Protein AF-A0A0C9XE54-F1 (afdb_monomer_lite)

Organism: NCBI:txid765257

Sequence (86 aa):
MVSILKITAIECHADQHKDIVCAVNLQHNCMDSKCIMLTPRATLQERVLTTRTKPVVHHEETPNYILNTFSIHNYAFIRAALPASL

Structure (mmCIF, N/CA/C/O backbone):
data_AF-A0A0C9XE54-F1
#
_entry.id   AF-A0A0C9XE54-F1
#
loop_
_atom_site.group_PDB
_atom_site.id
_atom_site.type_symbol
_atom_site.label_atom_id
_atom_site.label_alt_id
_atom_site.label_comp_id
_atom_site.label_asym_id
_atom_site.label_entity_id
_atom_site.label_seq_id
_atom_site.pdbx_PDB_ins_code
_atom_site.Cartn_x
_atom_site.Cartn_y
_atom_site.Cartn_z
_atom_site.occupancy
_atom_site.B_iso_or_equiv
_atom_site.auth_seq_id
_atom_site.auth_comp_id
_atom_site.auth_asym_id
_atom_site.auth_atom_id
_atom_site.pdbx_PDB_model_num
ATOM 1 N N . MET A 1 1 ? 10.620 14.104 -7.382 1.00 29.80 1 MET A N 1
ATOM 2 C CA . MET A 1 1 ? 9.961 13.488 -8.550 1.00 29.80 1 MET A CA 1
ATOM 3 C C . MET A 1 1 ? 9.516 12.103 -8.101 1.00 29.80 1 MET A C 1
ATOM 5 O O . MET A 1 1 ? 10.359 11.232 -7.954 1.00 29.80 1 MET A O 1
ATOM 9 N N . VAL A 1 2 ? 8.257 11.955 -7.677 1.00 28.66 2 VAL A N 1
ATOM 10 C CA . VAL A 1 2 ? 7.724 10.679 -7.167 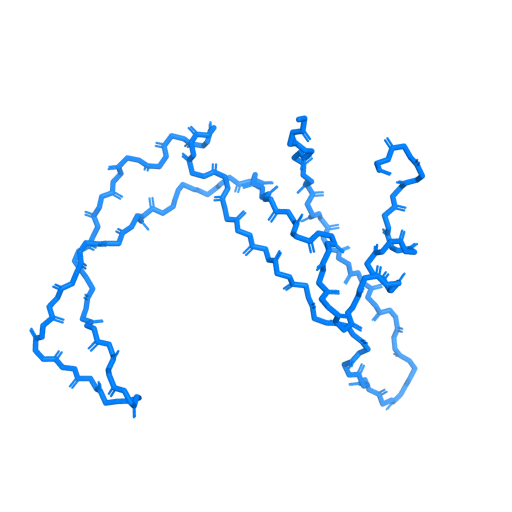1.00 28.66 2 VAL A CA 1
ATOM 11 C C . VAL A 1 2 ? 7.073 9.977 -8.348 1.00 28.66 2 VAL A C 1
ATOM 13 O O . VAL A 1 2 ? 6.076 10.458 -8.877 1.00 28.66 2 VAL A O 1
ATOM 16 N N . SER A 1 3 ? 7.683 8.891 -8.808 1.00 30.48 3 SER A N 1
ATOM 17 C CA . SER A 1 3 ? 7.158 8.105 -9.918 1.00 30.48 3 SER A CA 1
ATOM 18 C C . SER A 1 3 ? 5.997 7.239 -9.429 1.00 30.48 3 SER A C 1
ATOM 20 O O . SER A 1 3 ? 6.176 6.372 -8.575 1.00 30.48 3 SER A O 1
ATOM 22 N N . ILE A 1 4 ? 4.799 7.491 -9.956 1.00 34.84 4 ILE A N 1
ATOM 23 C CA . ILE A 1 4 ? 3.602 6.680 -9.709 1.00 34.84 4 ILE A CA 1
ATOM 24 C C . ILE A 1 4 ? 3.699 5.445 -10.604 1.00 34.84 4 ILE A C 1
ATOM 26 O O . ILE A 1 4 ? 3.727 5.564 -11.829 1.00 34.84 4 ILE A O 1
ATOM 30 N N . LEU A 1 5 ? 3.763 4.262 -9.998 1.00 37.00 5 LEU A N 1
ATOM 31 C CA . LEU A 1 5 ? 3.866 2.995 -10.715 1.00 37.00 5 LEU A CA 1
ATOM 32 C C . LEU A 1 5 ? 2.513 2.284 -10.647 1.00 37.00 5 LEU A C 1
ATOM 34 O O . LEU A 1 5 ? 2.102 1.790 -9.598 1.00 37.00 5 LEU A O 1
ATOM 38 N N . LYS A 1 6 ? 1.809 2.236 -11.784 1.00 31.83 6 LYS A N 1
ATOM 39 C CA . LYS A 1 6 ? 0.664 1.339 -11.978 1.00 31.83 6 LYS A CA 1
ATOM 40 C C . LYS A 1 6 ? 1.194 -0.089 -12.034 1.00 31.83 6 LYS A C 1
ATOM 42 O O . LYS A 1 6 ? 1.679 -0.533 -13.069 1.00 31.83 6 LYS A O 1
ATOM 47 N N . ILE A 1 7 ? 1.120 -0.803 -10.918 1.00 41.16 7 ILE A N 1
ATOM 48 C CA . ILE A 1 7 ? 1.503 -2.213 -10.867 1.00 41.16 7 ILE A CA 1
ATOM 49 C C . ILE A 1 7 ? 0.293 -3.028 -11.284 1.00 41.16 7 ILE A C 1
ATOM 51 O O . ILE A 1 7 ? -0.588 -3.338 -10.490 1.00 41.16 7 ILE A O 1
ATOM 55 N N . THR A 1 8 ? 0.252 -3.350 -12.568 1.00 33.91 8 THR A N 1
ATOM 56 C CA . THR A 1 8 ? -0.555 -4.460 -13.067 1.00 33.91 8 THR A CA 1
ATOM 57 C C . THR A 1 8 ? 0.382 -5.659 -13.083 1.00 33.91 8 THR A C 1
ATOM 59 O O . THR A 1 8 ? 1.192 -5.777 -13.985 1.00 33.91 8 THR A O 1
ATOM 62 N N . ALA A 1 9 ? 0.338 -6.443 -11.999 1.00 36.00 9 ALA A N 1
ATOM 63 C CA . ALA A 1 9 ? 0.985 -7.746 -11.804 1.00 36.00 9 ALA A CA 1
ATOM 64 C C . ALA A 1 9 ? 2.481 -7.871 -12.190 1.00 36.00 9 ALA A C 1
ATOM 66 O O . ALA A 1 9 ? 2.847 -7.955 -13.356 1.00 36.00 9 ALA A O 1
ATOM 67 N N . ILE A 1 10 ? 3.361 -8.017 -11.189 1.00 44.00 10 ILE A N 1
ATOM 68 C CA . ILE A 1 10 ? 4.671 -8.650 -11.413 1.00 44.00 10 ILE A CA 1
ATOM 69 C C . ILE A 1 10 ? 4.429 -10.163 -11.396 1.00 44.00 10 ILE A C 1
ATOM 71 O O . ILE A 1 10 ? 4.367 -10.779 -10.332 1.00 44.00 10 ILE A O 1
ATOM 75 N N . GLU A 1 11 ? 4.238 -10.762 -12.569 1.00 40.19 11 GLU A N 1
ATOM 76 C CA . GLU A 1 11 ? 4.230 -12.218 -12.713 1.00 40.19 11 GLU A CA 1
ATOM 77 C C . GLU A 1 11 ? 5.675 -12.729 -12.699 1.00 40.19 11 GLU A C 1
ATOM 79 O O . GLU A 1 11 ? 6.356 -12.802 -13.720 1.00 40.19 11 GLU A O 1
ATOM 84 N N . CYS A 1 12 ? 6.173 -13.085 -11.512 1.00 41.16 12 CYS A N 1
ATOM 85 C CA . CYS A 1 12 ? 7.373 -13.910 -11.412 1.00 41.16 12 CYS A CA 1
ATOM 86 C C . CYS A 1 12 ? 7.021 -15.333 -11.873 1.00 41.16 12 CYS A C 1
ATOM 88 O O . CYS A 1 12 ? 6.415 -16.114 -11.132 1.00 41.16 12 CYS A O 1
ATOM 90 N N . HIS A 1 13 ? 7.382 -15.659 -13.115 1.00 40.81 13 HIS A N 1
ATOM 91 C CA . HIS A 1 13 ? 7.366 -17.029 -13.615 1.00 40.81 13 HIS A CA 1
ATOM 92 C C . HIS A 1 13 ? 8.267 -17.904 -12.740 1.00 40.81 13 HIS A C 1
ATOM 94 O O . HIS A 1 13 ? 9.433 -17.586 -12.516 1.00 40.81 13 HIS A O 1
ATOM 100 N N . ALA A 1 14 ? 7.707 -19.002 -12.244 1.00 45.34 14 ALA A N 1
ATOM 101 C CA . ALA A 1 14 ? 8.405 -19.959 -11.409 1.00 45.34 14 ALA A CA 1
ATOM 102 C C . ALA A 1 14 ? 8.167 -21.362 -11.960 1.00 45.34 14 ALA A C 1
ATOM 104 O O . ALA A 1 14 ? 7.018 -21.793 -12.104 1.00 45.34 14 ALA A O 1
ATOM 105 N N . ASP A 1 15 ? 9.273 -22.022 -12.277 1.00 49.62 15 ASP A N 1
ATOM 106 C CA . ASP A 1 15 ? 9.348 -23.427 -12.642 1.00 49.62 15 ASP A CA 1
ATOM 107 C C . ASP A 1 15 ? 9.300 -24.270 -11.355 1.00 49.62 15 ASP A C 1
ATOM 109 O O . ASP A 1 15 ? 9.960 -23.920 -10.384 1.00 49.62 15 ASP A O 1
ATOM 113 N N . GLN A 1 16 ? 8.438 -25.291 -11.349 1.00 50.00 16 GLN A N 1
ATOM 114 C CA . GLN A 1 16 ? 8.049 -26.323 -10.354 1.00 50.00 16 GLN A CA 1
ATOM 115 C C . GLN A 1 16 ? 8.299 -26.233 -8.817 1.00 50.00 16 GLN A C 1
ATOM 117 O O . GLN A 1 16 ? 7.704 -27.026 -8.092 1.00 50.00 16 GLN A O 1
ATOM 122 N N . HIS A 1 17 ? 9.018 -25.254 -8.270 1.00 55.28 17 HIS A N 1
ATOM 123 C CA . HIS A 1 17 ? 9.047 -24.853 -6.858 1.00 55.28 17 HIS A CA 1
ATOM 124 C C . HIS A 1 17 ? 9.075 -23.316 -6.803 1.00 55.28 17 HIS A C 1
ATOM 126 O O . HIS A 1 17 ? 10.050 -22.687 -7.204 1.00 55.28 17 HIS A O 1
ATOM 132 N N . LY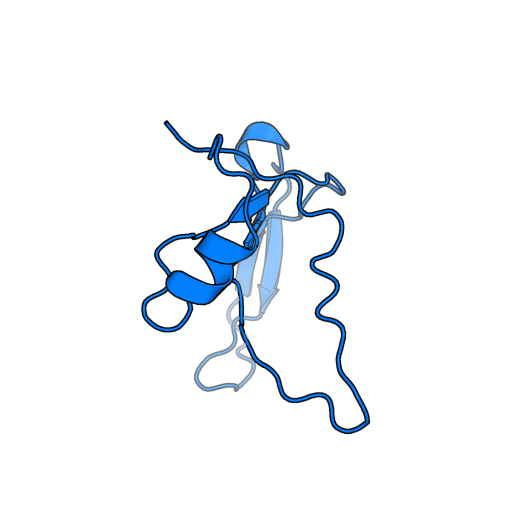S A 1 18 ? 7.982 -22.675 -6.363 1.00 61.56 18 LYS A N 1
ATOM 133 C CA . LYS A 1 18 ? 7.891 -21.204 -6.353 1.00 61.56 18 LYS A CA 1
ATOM 134 C C . LYS A 1 18 ? 8.577 -20.619 -5.118 1.00 61.56 18 LYS A C 1
ATOM 136 O O . LYS A 1 18 ? 7.912 -20.327 -4.126 1.00 61.56 18 LYS A O 1
ATOM 141 N N . ASP A 1 19 ? 9.888 -20.432 -5.191 1.00 79.38 19 ASP A N 1
ATOM 142 C CA . ASP A 1 19 ? 10.608 -19.625 -4.206 1.00 79.38 19 ASP A CA 1
ATOM 143 C C . ASP A 1 19 ? 10.198 -18.146 -4.318 1.00 79.38 19 ASP A C 1
ATOM 145 O O . ASP A 1 19 ? 9.995 -17.608 -5.411 1.00 79.38 19 ASP A O 1
ATOM 149 N N . ILE A 1 20 ? 10.065 -17.463 -3.176 1.00 79.00 20 ILE A N 1
ATOM 150 C CA . ILE A 1 20 ? 9.823 -16.015 -3.149 1.00 79.00 20 ILE A CA 1
ATOM 151 C C . ILE A 1 20 ? 11.155 -15.315 -3.424 1.00 79.00 20 ILE A C 1
ATOM 153 O O . ILE A 1 20 ? 11.985 -15.167 -2.531 1.00 79.00 20 ILE A O 1
ATOM 157 N N . VAL A 1 21 ? 11.343 -14.868 -4.665 1.00 83.62 21 VAL A N 1
ATOM 158 C CA . VAL A 1 21 ? 12.590 -14.221 -5.113 1.00 83.62 21 VAL A CA 1
ATOM 159 C C . VAL A 1 21 ? 12.700 -12.773 -4.626 1.00 83.62 21 VAL A C 1
ATOM 161 O O . V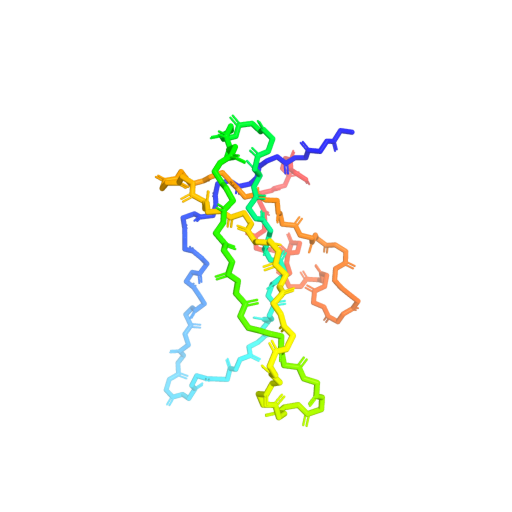AL A 1 21 ? 13.793 -12.276 -4.374 1.00 83.62 21 VAL A O 1
ATOM 164 N N . CYS A 1 22 ? 11.573 -12.068 -4.501 1.00 85.19 22 CYS A N 1
ATOM 165 C CA . CYS A 1 22 ? 11.558 -10.645 -4.181 1.00 85.19 22 CYS A CA 1
ATOM 166 C C . CYS A 1 22 ? 10.232 -10.233 -3.532 1.00 85.19 22 CYS A C 1
ATOM 168 O O . CYS A 1 22 ? 9.155 -10.565 -4.023 1.00 85.19 22 CYS A O 1
ATOM 170 N N . ALA A 1 23 ? 10.313 -9.442 -2.460 1.00 84.94 23 ALA A N 1
ATOM 171 C CA . ALA A 1 23 ? 9.169 -8.778 -1.843 1.00 84.94 23 ALA A CA 1
ATOM 172 C C . ALA A 1 23 ? 9.224 -7.268 -2.112 1.00 84.94 23 ALA A C 1
ATOM 174 O O . ALA A 1 23 ? 10.219 -6.598 -1.818 1.00 84.94 23 ALA A O 1
ATOM 175 N N . VAL A 1 24 ? 8.142 -6.715 -2.649 1.00 85.88 24 VAL A N 1
ATOM 176 C CA . VAL A 1 24 ? 8.030 -5.279 -2.917 1.00 85.88 24 VAL A CA 1
ATOM 177 C C . VAL A 1 24 ? 7.266 -4.575 -1.806 1.00 85.88 24 VAL A C 1
ATOM 179 O O . VAL A 1 24 ? 6.357 -5.139 -1.202 1.00 85.88 24 VAL A O 1
ATOM 182 N N . ASN A 1 25 ? 7.628 -3.323 -1.540 1.00 86.25 25 ASN A N 1
ATOM 183 C CA . ASN A 1 25 ? 6.879 -2.468 -0.628 1.00 86.25 25 ASN A CA 1
ATOM 184 C C . ASN A 1 25 ? 6.020 -1.510 -1.457 1.00 86.25 25 ASN A C 1
ATOM 186 O O . ASN A 1 25 ? 6.551 -0.609 -2.113 1.00 86.25 25 ASN A O 1
ATOM 190 N N . LEU A 1 26 ? 4.708 -1.761 -1.443 1.00 87.81 26 LEU A N 1
ATOM 191 C CA . LEU A 1 26 ? 3.696 -0.957 -2.119 1.00 87.81 26 LEU A CA 1
ATOM 192 C C . LEU A 1 26 ? 2.892 -0.166 -1.107 1.00 87.81 26 LEU A C 1
ATOM 194 O O . LEU A 1 26 ? 2.404 -0.711 -0.118 1.00 87.81 26 LEU A O 1
ATOM 198 N N . GLN A 1 27 ? 2.712 1.113 -1.398 1.00 89.31 27 GLN A N 1
ATOM 199 C CA . GLN A 1 27 ? 1.887 2.009 -0.606 1.00 89.31 27 GLN A CA 1
ATOM 200 C C . GLN A 1 27 ? 0.849 2.653 -1.514 1.00 89.31 27 GLN A C 1
ATOM 202 O O . GLN A 1 27 ? 1.170 3.092 -2.615 1.00 89.31 27 GLN A O 1
ATOM 207 N N . HIS A 1 28 ? -0.410 2.691 -1.083 1.00 91.12 28 HIS A N 1
ATOM 208 C CA . HIS A 1 28 ? -1.459 3.345 -1.861 1.00 91.12 28 HIS A CA 1
ATOM 209 C C . HIS A 1 28 ? -1.231 4.855 -1.886 1.00 91.12 28 HIS A C 1
ATOM 211 O O . HIS A 1 28 ? -0.992 5.473 -0.844 1.00 91.12 28 HIS A O 1
ATOM 217 N N . ASN A 1 29 ? -1.322 5.460 -3.068 1.00 93.25 29 ASN A N 1
ATOM 218 C CA . ASN A 1 29 ? -1.242 6.905 -3.215 1.00 93.25 29 ASN A CA 1
ATOM 219 C C . ASN A 1 29 ? -2.590 7.531 -2.838 1.00 93.25 29 ASN A C 1
ATOM 221 O O . ASN A 1 29 ? -3.416 7.875 -3.689 1.00 93.25 29 ASN A O 1
ATOM 225 N N . CYS A 1 30 ? -2.802 7.652 -1.530 1.00 90.81 30 CYS A N 1
ATOM 226 C CA . CYS A 1 30 ? -4.039 8.159 -0.944 1.00 90.81 30 CYS A CA 1
ATOM 227 C C . CYS A 1 30 ? -4.292 9.625 -1.294 1.00 90.81 30 CYS A C 1
ATOM 229 O O . CYS A 1 30 ? -5.446 10.037 -1.375 1.00 90.81 30 CYS A O 1
ATOM 231 N N . MET A 1 31 ? -3.220 10.402 -1.487 1.00 91.00 31 MET A N 1
ATOM 232 C 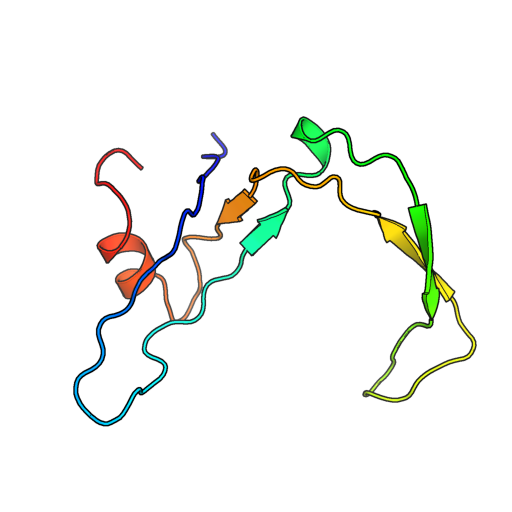CA . MET A 1 31 ? -3.304 11.829 -1.787 1.00 91.00 31 MET A CA 1
ATOM 233 C C . MET A 1 31 ? -3.946 12.046 -3.159 1.00 91.00 31 MET A C 1
ATOM 235 O O . MET A 1 31 ? -4.986 12.696 -3.248 1.00 91.00 31 MET A O 1
ATOM 239 N N . ASP A 1 32 ? -3.399 11.421 -4.203 1.00 94.31 32 ASP A N 1
ATOM 240 C CA . ASP A 1 32 ? -3.935 11.564 -5.563 1.00 94.31 32 ASP A CA 1
ATOM 241 C C . ASP A 1 32 ? -5.264 10.821 -5.742 1.00 94.31 32 ASP A C 1
ATOM 243 O O . ASP A 1 32 ? -6.121 11.233 -6.524 1.00 94.31 32 ASP A O 1
ATOM 247 N N . SER A 1 33 ? -5.466 9.746 -4.976 1.00 92.75 33 SER A N 1
ATOM 248 C CA . SER A 1 33 ? 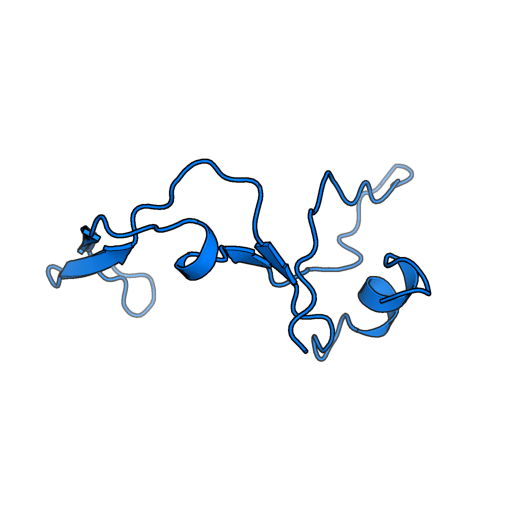-6.716 8.975 -4.974 1.00 92.75 33 SER A CA 1
ATOM 249 C C . SER A 1 33 ? -7.803 9.563 -4.077 1.00 92.75 33 SER A C 1
ATOM 251 O O . SER A 1 33 ? -8.896 9.011 -4.028 1.00 92.75 33 SER A O 1
ATOM 253 N N . LYS A 1 34 ? -7.525 10.672 -3.376 1.00 94.38 34 LYS A N 1
ATOM 254 C CA . LYS A 1 34 ? -8.478 11.388 -2.512 1.00 94.38 34 LYS A CA 1
ATOM 255 C C . LYS A 1 34 ? -9.150 10.494 -1.461 1.00 94.38 34 LYS A C 1
ATOM 257 O O . LYS A 1 34 ? -10.336 10.643 -1.177 1.00 94.38 34 LYS A O 1
ATOM 262 N N . CYS A 1 35 ? -8.390 9.588 -0.847 1.00 92.81 35 CYS A N 1
ATOM 263 C CA . CYS A 1 35 ? -8.895 8.729 0.225 1.00 92.81 35 CYS A CA 1
ATOM 264 C C . CYS A 1 35 ? -9.058 9.541 1.516 1.00 92.81 35 CYS A C 1
ATOM 266 O O . CYS A 1 35 ? -8.134 9.644 2.323 1.00 92.81 35 CYS A O 1
ATOM 268 N N . ILE A 1 36 ? -10.224 10.163 1.681 1.00 93.00 36 ILE A N 1
ATOM 269 C CA . ILE A 1 36 ? -10.537 11.056 2.808 1.00 93.00 36 ILE A CA 1
ATOM 270 C C . ILE A 1 36 ? -11.269 10.351 3.953 1.00 93.00 36 ILE A C 1
ATOM 272 O O . ILE A 1 36 ? -11.310 10.860 5.072 1.00 93.00 36 ILE A O 1
ATOM 276 N N . MET A 1 37 ? -11.856 9.185 3.682 1.00 92.81 37 MET A N 1
ATOM 277 C CA . MET A 1 37 ? -12.641 8.443 4.660 1.00 92.81 37 MET A CA 1
ATOM 278 C C . MET A 1 37 ? -11.726 7.775 5.688 1.00 92.81 37 MET A C 1
ATOM 280 O O . MET A 1 37 ? -10.754 7.107 5.338 1.00 92.81 37 MET A O 1
ATOM 284 N N . LEU A 1 38 ? -12.054 7.929 6.970 1.00 93.75 38 LEU A N 1
ATOM 285 C CA . LEU A 1 38 ? -11.359 7.280 8.079 1.00 93.75 38 LEU A CA 1
ATOM 286 C C . LEU A 1 38 ? -12.292 6.273 8.748 1.00 93.75 38 LEU A C 1
ATOM 288 O O . LEU A 1 38 ? -13.439 6.585 9.059 1.00 93.75 38 LEU A O 1
ATOM 292 N N . THR A 1 39 ? -11.779 5.076 9.012 1.00 91.56 39 THR A N 1
ATOM 293 C CA . THR A 1 39 ? -12.486 4.018 9.737 1.00 91.56 39 THR A CA 1
ATOM 294 C C . THR A 1 39 ? -11.724 3.660 11.014 1.00 91.56 39 THR A C 1
ATOM 296 O O . THR A 1 39 ? -10.491 3.586 11.000 1.00 91.56 39 THR A O 1
ATOM 299 N N . PRO A 1 40 ? -12.407 3.473 12.155 1.00 93.25 40 PRO A N 1
ATOM 300 C CA . PRO A 1 40 ? -11.748 3.044 13.379 1.00 93.25 40 PRO A CA 1
ATOM 301 C C . PRO A 1 40 ? -11.306 1.584 13.249 1.00 93.25 40 PRO A C 1
ATOM 303 O O . PRO A 1 40 ? -12.102 0.709 12.912 1.00 93.25 40 PRO A O 1
ATOM 306 N N . ARG A 1 41 ? -10.039 1.300 13.563 1.00 93.06 41 ARG A N 1
ATOM 307 C CA . ARG A 1 41 ? -9.505 -0.066 13.601 1.00 93.06 41 ARG A CA 1
ATOM 308 C C . ARG A 1 41 ? -8.820 -0.337 14.930 1.00 93.06 41 ARG A C 1
ATOM 310 O O . ARG A 1 41 ? -8.047 0.491 15.415 1.00 93.06 41 ARG A O 1
ATOM 317 N N . ALA A 1 42 ? -9.084 -1.507 15.505 1.00 94.00 42 ALA A N 1
ATOM 318 C CA . ALA A 1 42 ? -8.390 -1.972 16.697 1.00 94.00 42 ALA A CA 1
ATOM 319 C C . ALA A 1 42 ? -6.881 -2.093 16.436 1.00 94.00 42 ALA A C 1
ATOM 321 O O . ALA A 1 42 ? -6.435 -2.522 15.366 1.00 94.00 42 ALA A O 1
ATOM 322 N N . THR A 1 43 ? -6.089 -1.679 17.417 1.00 93.31 43 THR A N 1
ATOM 323 C CA . THR A 1 43 ? -4.631 -1.681 17.338 1.00 93.31 43 THR A CA 1
ATOM 324 C C . THR A 1 43 ? -4.106 -3.030 17.805 1.00 93.31 43 THR A C 1
ATOM 326 O O . THR A 1 43 ? -4.507 -3.526 18.858 1.00 93.31 43 THR A O 1
ATOM 329 N N . LEU A 1 44 ? -3.183 -3.603 17.037 1.00 94.62 44 LEU A N 1
ATOM 330 C CA . LEU A 1 44 ? -2.388 -4.750 17.460 1.00 94.62 44 LEU A CA 1
ATOM 331 C C . LEU A 1 44 ? -1.104 -4.245 18.121 1.00 94.62 44 LEU A C 1
ATOM 333 O O . LEU A 1 44 ? -0.413 -3.400 17.549 1.00 94.62 44 LEU A O 1
ATOM 337 N N . GLN A 1 45 ? -0.769 -4.781 19.289 1.00 93.06 45 GLN A N 1
ATOM 338 C CA . GLN A 1 45 ? 0.525 -4.577 19.942 1.00 93.06 45 GLN A CA 1
ATOM 339 C C . GLN A 1 45 ? 1.122 -5.948 20.232 1.00 93.06 45 GLN A C 1
ATOM 341 O O . GLN A 1 45 ? 0.430 -6.803 20.767 1.00 93.06 45 GLN A O 1
ATOM 346 N N . GLU A 1 46 ? 2.360 -6.191 19.796 1.00 93.94 46 GLU A N 1
ATOM 347 C CA . GLU A 1 46 ? 3.020 -7.503 19.945 1.00 93.94 46 GLU A CA 1
ATOM 348 C C . GLU A 1 46 ? 2.182 -8.684 19.416 1.00 93.94 46 GLU A C 1
ATOM 350 O O . GLU A 1 46 ? 2.262 -9.800 19.912 1.00 93.94 46 GLU A O 1
ATOM 355 N N . ARG A 1 47 ? 1.381 -8.443 18.366 1.00 91.38 47 ARG A N 1
ATOM 356 C CA . ARG A 1 47 ? 0.400 -9.388 17.786 1.00 91.38 47 ARG A CA 1
ATOM 357 C C . ARG A 1 47 ? -0.832 -9.680 18.657 1.00 91.38 47 ARG A C 1
ATOM 359 O O . ARG A 1 47 ? -1.661 -10.488 18.255 1.00 91.38 47 ARG A O 1
ATOM 366 N N . VAL A 1 48 ? -1.013 -8.987 19.777 1.00 94.38 48 VAL A N 1
ATOM 367 C CA . VAL A 1 48 ? -2.211 -9.065 20.622 1.00 94.38 48 VAL A CA 1
ATOM 368 C C . VAL A 1 48 ? -3.180 -7.943 20.261 1.00 94.38 48 VAL A C 1
ATOM 370 O O . VAL A 1 48 ? -2.791 -6.778 20.124 1.00 94.38 48 VAL A O 1
ATOM 373 N N . LEU A 1 49 ? -4.457 -8.294 20.083 1.00 94.75 49 LEU A N 1
ATOM 374 C CA . LEU A 1 49 ? -5.520 -7.321 19.847 1.00 94.75 49 LEU A CA 1
ATOM 375 C C . LEU A 1 49 ? -5.767 -6.519 21.121 1.00 94.75 49 LEU A C 1
ATOM 377 O O . LEU A 1 49 ? -6.019 -7.082 22.182 1.00 94.75 49 LEU A O 1
ATOM 381 N N . THR A 1 50 ? -5.711 -5.198 21.004 1.00 95.88 50 THR A N 1
ATOM 382 C CA . THR A 1 50 ? -5.976 -4.296 22.125 1.00 95.88 50 THR A CA 1
ATOM 383 C C . THR A 1 50 ? -7.355 -3.663 21.993 1.00 95.88 50 THR A C 1
ATOM 385 O O . THR A 1 50 ? -7.938 -3.607 20.910 1.00 95.88 50 THR A O 1
ATOM 388 N N . THR A 1 51 ? -7.857 -3.112 23.094 1.00 95.69 51 THR A N 1
ATOM 389 C CA . THR A 1 51 ? -9.074 -2.288 23.102 1.00 95.69 51 THR A CA 1
ATOM 390 C C . THR A 1 51 ? -8.850 -0.894 22.509 1.00 95.69 51 THR A C 1
ATOM 392 O O . THR A 1 51 ? -9.806 -0.158 22.278 1.00 95.69 51 THR A O 1
ATOM 395 N N . ARG A 1 52 ? -7.595 -0.503 22.242 1.00 95.75 52 ARG A N 1
ATOM 396 C CA . ARG A 1 52 ? -7.259 0.809 21.681 1.00 95.75 52 ARG A CA 1
ATOM 397 C C . ARG A 1 52 ? -7.535 0.825 20.183 1.00 95.75 52 ARG A C 1
ATOM 399 O O . ARG A 1 52 ? -6.978 0.024 19.433 1.00 95.75 52 ARG A O 1
ATOM 406 N N . THR A 1 53 ? -8.313 1.794 19.720 1.00 95.62 53 THR A N 1
ATOM 407 C CA . THR A 1 53 ? -8.554 2.017 18.290 1.00 95.62 53 THR A CA 1
ATOM 408 C C . THR A 1 53 ? -7.718 3.168 17.749 1.00 95.62 53 THR A C 1
ATOM 410 O O . THR A 1 53 ? -7.419 4.122 18.467 1.00 95.62 53 THR A O 1
ATOM 413 N N . LYS A 1 54 ? -7.391 3.109 16.459 1.00 92.94 54 LYS A N 1
ATOM 414 C CA . LYS A 1 54 ? -6.817 4.226 15.704 1.00 92.94 54 LYS A CA 1
ATOM 415 C C . LYS A 1 54 ? -7.621 4.475 14.425 1.00 92.94 54 LYS A C 1
ATOM 417 O O . LYS A 1 54 ? -8.153 3.509 13.871 1.00 92.94 54 LYS A O 1
ATOM 4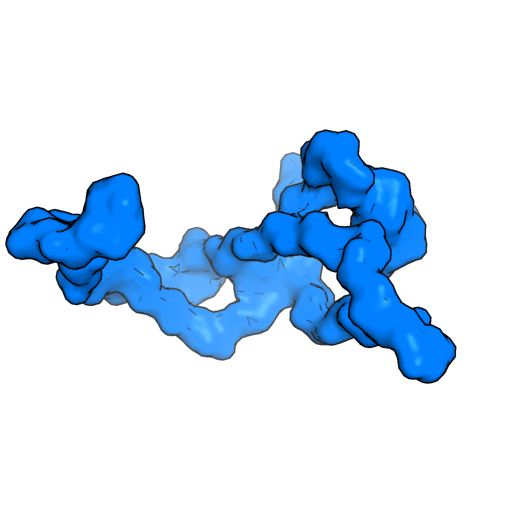22 N N . PRO A 1 55 ? -7.716 5.727 13.946 1.00 93.31 55 PRO A N 1
ATOM 423 C CA . PRO A 1 55 ? -8.266 5.994 12.625 1.00 93.31 55 PRO A CA 1
ATOM 424 C C . PRO A 1 55 ? -7.342 5.395 11.559 1.00 93.31 55 PRO A C 1
ATOM 426 O O . PRO A 1 55 ? -6.118 5.522 11.634 1.00 93.31 55 PRO A O 1
ATOM 429 N N . VAL A 1 56 ? -7.929 4.725 10.576 1.00 91.50 56 VAL A N 1
ATOM 430 C CA . VAL A 1 56 ? -7.237 4.160 9.417 1.00 91.50 56 VAL A CA 1
ATOM 431 C C . VAL A 1 56 ? -7.924 4.668 8.162 1.00 91.50 56 VAL A C 1
ATOM 433 O O . VAL A 1 56 ? -9.151 4.683 8.090 1.00 91.50 56 VAL A O 1
ATOM 436 N N . VAL A 1 57 ? -7.131 5.092 7.181 1.00 91.56 57 VAL A N 1
ATOM 437 C CA . VAL A 1 57 ? -7.641 5.520 5.876 1.00 91.56 57 VAL A CA 1
ATOM 438 C C . VAL A 1 57 ? -8.369 4.355 5.211 1.00 91.56 57 VAL A C 1
ATOM 440 O O . VAL A 1 57 ? -7.809 3.271 5.061 1.00 91.56 57 VAL A O 1
ATOM 443 N N . HIS A 1 58 ? -9.623 4.583 4.838 1.00 91.00 58 HIS A N 1
ATOM 444 C CA . HIS A 1 58 ? -10.365 3.712 3.945 1.00 91.00 58 HIS A CA 1
ATOM 445 C C . HIS A 1 58 ? -9.986 4.086 2.514 1.00 91.00 58 HIS A C 1
ATOM 447 O O . HIS A 1 58 ? -10.230 5.211 2.074 1.00 91.00 58 HIS A O 1
ATOM 453 N N . HIS A 1 59 ? -9.324 3.165 1.820 1.00 90.75 59 HIS A N 1
ATOM 454 C CA . HIS A 1 59 ? -8.828 3.419 0.475 1.00 90.75 59 HIS A CA 1
ATOM 455 C C . HIS A 1 59 ? -9.962 3.350 -0.546 1.00 90.75 59 HIS A C 1
ATOM 457 O O . HIS A 1 59 ? -10.807 2.461 -0.489 1.00 90.75 59 HIS A O 1
ATOM 463 N N . GLU A 1 60 ? -9.933 4.277 -1.496 1.00 90.56 60 GLU A N 1
ATOM 464 C CA . GLU A 1 60 ? -10.704 4.171 -2.731 1.00 90.56 60 GLU A CA 1
ATOM 465 C C . GLU A 1 60 ? -10.102 3.067 -3.608 1.00 90.56 60 GLU A C 1
ATOM 467 O O . GLU A 1 60 ? -8.884 2.857 -3.601 1.00 90.56 60 GLU A O 1
ATOM 472 N N . GLU A 1 61 ? -10.935 2.383 -4.391 1.00 90.94 61 GLU A N 1
ATOM 473 C CA . GLU A 1 61 ? -10.532 1.272 -5.264 1.00 90.94 61 GLU A CA 1
ATOM 474 C C . GLU A 1 61 ? -9.816 1.767 -6.536 1.00 90.94 61 GLU A C 1
ATOM 476 O O . GLU A 1 61 ? -10.254 1.558 -7.667 1.00 90.94 61 GLU A O 1
ATOM 481 N N . THR A 1 62 ? -8.693 2.466 -6.362 1.00 91.62 62 THR A N 1
ATOM 482 C CA . THR A 1 62 ? -7.877 3.005 -7.454 1.00 91.62 62 THR A CA 1
ATOM 483 C C . THR A 1 62 ? -6.553 2.247 -7.587 1.00 91.62 62 THR A C 1
ATOM 485 O O . THR A 1 62 ? -5.914 1.918 -6.584 1.00 91.62 62 THR A O 1
ATOM 488 N N . PRO A 1 63 ? -6.046 2.034 -8.816 1.00 88.44 63 PRO A N 1
ATOM 489 C CA . PRO A 1 63 ? -4.773 1.353 -9.041 1.00 88.44 63 PRO A CA 1
ATOM 490 C C . PRO A 1 63 ? -3.552 2.286 -8.877 1.00 88.44 63 PRO A C 1
ATOM 492 O O . PRO A 1 63 ? -2.557 2.140 -9.588 1.00 88.44 63 PRO A O 1
ATOM 495 N N . ASN A 1 64 ? -3.624 3.281 -7.987 1.00 89.69 64 ASN A N 1
ATOM 496 C CA . ASN A 1 64 ? -2.573 4.283 -7.803 1.00 89.69 64 ASN A CA 1
ATOM 497 C C . ASN A 1 64 ? -1.694 3.919 -6.607 1.00 89.69 64 ASN A C 1
ATOM 499 O O . ASN A 1 64 ? -2.081 4.110 -5.454 1.00 89.69 64 ASN A O 1
ATOM 503 N N . TYR A 1 65 ? -0.486 3.439 -6.886 1.00 88.38 65 TYR A N 1
ATOM 504 C CA . TYR A 1 65 ? 0.457 3.007 -5.862 1.00 88.38 65 TYR A CA 1
ATOM 505 C C . TYR A 1 65 ? 1.828 3.657 -6.042 1.00 88.38 65 TYR A C 1
ATOM 507 O O . TYR A 1 65 ? 2.241 4.050 -7.135 1.00 88.38 65 TYR A O 1
ATOM 515 N N . ILE A 1 66 ? 2.533 3.755 -4.924 1.00 88.75 66 ILE A N 1
ATOM 516 C CA . ILE A 1 66 ? 3.926 4.153 -4.814 1.00 88.75 66 ILE A CA 1
ATOM 517 C C . ILE A 1 66 ? 4.711 2.883 -4.492 1.00 88.75 66 ILE A C 1
ATOM 519 O O . ILE A 1 66 ? 4.433 2.204 -3.501 1.00 88.75 66 ILE A O 1
ATOM 523 N N . LEU A 1 67 ? 5.680 2.562 -5.344 1.00 88.88 67 LEU A N 1
ATOM 524 C CA . LEU A 1 67 ? 6.614 1.462 -5.141 1.00 88.88 67 LEU A CA 1
ATOM 525 C C . LEU A 1 67 ? 7.907 2.007 -4.541 1.00 88.88 67 LEU A C 1
ATOM 527 O O . LEU A 1 67 ? 8.548 2.874 -5.135 1.00 88.88 67 LEU A O 1
ATOM 531 N N . ASN A 1 68 ? 8.334 1.464 -3.402 1.00 87.12 68 ASN A N 1
ATOM 532 C CA . ASN A 1 68 ? 9.673 1.746 -2.897 1.00 87.12 68 ASN A CA 1
ATOM 533 C C . ASN A 1 68 ? 10.710 0.925 -3.675 1.00 87.12 68 ASN A C 1
ATOM 535 O O . ASN A 1 68 ? 10.895 -0.268 -3.423 1.00 87.12 68 ASN A O 1
ATOM 539 N N . THR A 1 69 ? 11.397 1.578 -4.609 1.00 86.62 69 THR A N 1
ATOM 540 C CA . THR A 1 69 ? 12.443 0.955 -5.427 1.00 86.62 69 THR A CA 1
ATOM 541 C C . THR A 1 69 ? 13.729 0.710 -4.647 1.00 86.62 69 THR A C 1
ATOM 543 O O . THR A 1 69 ? 14.424 -0.258 -4.928 1.00 86.62 69 THR A O 1
ATOM 546 N N . PHE A 1 70 ? 14.003 1.501 -3.609 1.00 84.44 70 PHE A N 1
ATOM 547 C CA . PHE A 1 70 ? 15.200 1.422 -2.765 1.00 84.44 70 PHE A CA 1
ATOM 548 C C . PHE A 1 70 ? 15.047 0.441 -1.593 1.00 84.44 70 PHE A C 1
ATOM 550 O O . PHE A 1 70 ? 15.531 0.681 -0.487 1.00 84.44 70 PHE A O 1
ATOM 557 N N . SER A 1 71 ? 14.366 -0.686 -1.819 1.00 80.25 71 SER A N 1
ATOM 558 C CA . SER A 1 71 ? 14.288 -1.756 -0.823 1.00 80.25 71 SER A CA 1
ATOM 559 C C . SER A 1 71 ? 15.673 -2.369 -0.597 1.00 80.25 71 SER A C 1
ATOM 561 O O . SER A 1 71 ? 16.285 -2.869 -1.540 1.00 80.25 71 SER A O 1
ATOM 563 N N . ILE A 1 72 ? 16.146 -2.360 0.654 1.00 74.75 72 ILE A N 1
ATOM 564 C CA . ILE A 1 72 ? 17.523 -2.724 1.043 1.00 74.75 72 ILE A CA 1
ATOM 565 C C . ILE A 1 72 ? 17.955 -4.078 0.463 1.00 74.75 72 ILE A C 1
ATOM 567 O O . ILE A 1 72 ? 19.070 -4.209 -0.030 1.00 74.75 72 ILE A O 1
ATOM 571 N N . HIS A 1 73 ? 17.070 -5.076 0.491 1.00 80.44 73 HIS A N 1
ATOM 572 C CA . HIS A 1 73 ? 17.393 -6.437 0.049 1.00 80.44 73 HIS A CA 1
ATOM 573 C C . HIS A 1 73 ? 16.951 -6.746 -1.383 1.00 80.44 73 HIS A C 1
ATOM 575 O O . HIS A 1 73 ? 17.440 -7.697 -1.980 1.00 80.44 73 HIS A O 1
ATOM 581 N N . ASN A 1 74 ? 16.049 -5.938 -1.945 1.00 84.88 74 ASN A N 1
ATOM 582 C CA . ASN A 1 74 ? 15.343 -6.280 -3.180 1.00 84.88 74 ASN A CA 1
ATOM 583 C C . ASN A 1 74 ? 15.565 -5.270 -4.311 1.00 84.88 74 ASN A C 1
ATOM 585 O O . ASN A 1 74 ? 15.012 -5.449 -5.391 1.00 84.88 74 ASN A O 1
ATOM 589 N N . TYR A 1 75 ? 16.384 -4.234 -4.096 1.00 87.12 75 TYR A N 1
ATOM 590 C CA . TYR A 1 75 ? 16.642 -3.171 -5.072 1.00 87.12 75 TYR A CA 1
ATOM 591 C C . TYR A 1 75 ? 16.988 -3.709 -6.465 1.00 87.12 75 TYR A C 1
ATOM 593 O O . TYR A 1 75 ? 16.380 -3.291 -7.445 1.00 87.12 75 TYR A O 1
ATOM 601 N N . ALA A 1 76 ? 17.930 -4.654 -6.560 1.00 89.69 76 ALA A N 1
ATOM 602 C CA . ALA A 1 76 ? 18.387 -5.173 -7.848 1.00 89.69 76 ALA A CA 1
ATOM 603 C C . ALA A 1 76 ? 17.258 -5.879 -8.619 1.00 89.69 76 ALA A C 1
ATOM 605 O O . ALA A 1 76 ? 17.050 -5.597 -9.798 1.00 89.69 76 ALA A O 1
ATOM 606 N N . PHE A 1 77 ? 16.489 -6.734 -7.938 1.00 89.62 77 PHE A N 1
ATOM 607 C CA . PHE A 1 77 ? 15.341 -7.427 -8.528 1.00 89.62 77 PHE A CA 1
ATOM 608 C C . PHE A 1 77 ? 14.230 -6.453 -8.925 1.00 89.62 77 PHE A C 1
ATOM 610 O O . PHE A 1 77 ? 13.684 -6.557 -10.020 1.00 89.62 77 PHE A O 1
ATOM 617 N N . ILE A 1 78 ? 13.936 -5.467 -8.072 1.00 89.12 78 ILE A N 1
ATOM 618 C CA . ILE A 1 78 ? 12.940 -4.433 -8.366 1.00 89.12 78 ILE A CA 1
ATOM 619 C C . ILE A 1 78 ? 13.373 -3.618 -9.583 1.00 89.12 78 ILE A C 1
ATOM 621 O O . ILE A 1 78 ? 12.584 -3.431 -10.499 1.00 89.12 78 ILE A O 1
ATOM 625 N N . ARG A 1 79 ? 14.630 -3.167 -9.634 1.00 88.88 79 ARG A N 1
ATOM 626 C CA . ARG A 1 79 ? 15.154 -2.373 -10.749 1.00 88.88 79 ARG A CA 1
ATOM 627 C C . ARG A 1 79 ? 15.106 -3.139 -12.067 1.00 88.88 79 ARG A C 1
ATOM 629 O O . ARG A 1 79 ? 14.747 -2.546 -13.076 1.00 88.88 79 ARG A O 1
ATOM 636 N N . ALA A 1 80 ? 15.438 -4.428 -12.053 1.00 90.25 80 ALA A N 1
ATOM 637 C CA . ALA A 1 80 ? 15.375 -5.281 -13.237 1.00 90.25 80 ALA A CA 1
ATOM 638 C C . ALA A 1 80 ? 13.937 -5.501 -13.743 1.00 90.25 80 ALA A C 1
ATOM 640 O O . ALA A 1 80 ? 13.732 -5.667 -14.941 1.00 90.25 80 ALA A O 1
ATOM 641 N N . ALA A 1 81 ? 12.947 -5.481 -12.845 1.00 88.12 81 ALA A N 1
ATOM 642 C CA . ALA A 1 81 ? 11.532 -5.633 -13.183 1.00 88.12 81 ALA A CA 1
ATOM 643 C C . ALA A 1 81 ? 10.858 -4.327 -13.650 1.00 88.12 81 ALA A C 1
ATOM 645 O O . ALA A 1 81 ? 9.698 -4.350 -14.063 1.00 88.12 81 ALA A O 1
ATOM 646 N N . LEU A 1 82 ? 11.547 -3.184 -13.565 1.00 87.44 82 LEU A N 1
ATOM 647 C CA . LEU A 1 82 ? 11.006 -1.879 -13.938 1.00 87.44 82 LEU A CA 1
ATOM 648 C C . LEU A 1 82 ? 11.459 -1.441 -15.338 1.00 87.44 82 LEU A C 1
ATOM 650 O O . LEU A 1 82 ? 12.584 -1.736 -15.746 1.00 87.44 82 LEU A O 1
ATOM 654 N N . PRO A 1 83 ? 10.625 -0.675 -16.069 1.00 88.19 83 PRO A N 1
ATOM 655 C CA . PRO A 1 83 ? 11.045 -0.039 -17.312 1.00 88.19 83 PRO A CA 1
ATOM 656 C C . PRO A 1 83 ? 12.274 0.851 -17.103 1.00 88.19 83 PRO A C 1
ATOM 658 O O . PRO A 1 83 ? 12.358 1.583 -16.119 1.00 88.19 83 PRO A O 1
ATOM 661 N N . ALA A 1 84 ? 13.185 0.869 -18.078 1.00 83.88 84 ALA A N 1
ATOM 662 C CA . ALA A 1 84 ? 14.401 1.686 -18.017 1.00 83.88 84 ALA A CA 1
ATOM 663 C C . ALA A 1 84 ? 14.135 3.204 -17.939 1.00 83.88 84 ALA A C 1
ATOM 665 O O . ALA A 1 84 ? 15.023 3.962 -17.562 1.00 83.88 84 ALA A O 1
ATOM 666 N N . SER A 1 85 ? 12.924 3.643 -18.298 1.00 82.62 85 SER A N 1
ATOM 667 C CA . SER A 1 85 ? 12.475 5.038 -18.224 1.00 82.62 85 SER A CA 1
ATOM 668 C C . SER A 1 85 ? 12.173 5.531 -16.802 1.00 82.62 85 SER A C 1
ATOM 670 O O . SER A 1 85 ? 11.843 6.704 -16.633 1.00 82.62 85 SER A O 1
ATOM 672 N N . LEU A 1 86 ? 12.204 4.640 -15.807 1.00 68.06 86 LEU A N 1
ATOM 673 C CA . LEU A 1 86 ? 11.936 4.911 -14.391 1.00 68.06 86 LEU A CA 1
ATOM 674 C C . LEU A 1 86 ? 13.203 4.798 -13.541 1.00 68.06 86 LEU A C 1
ATOM 676 O O . LEU A 1 86 ? 14.218 4.236 -14.009 1.00 68.06 86 LEU A O 1
#

Foldseek 3Di:
DFDWDLDPDPPPDDDPDDDPPADWDKDAPCVVQVQPDWDWDFDADPNDTDPDTDTDGDGDPDSTIGIDCVDPVCNVVSCVSDDPVD

Secondary structure (DSSP, 8-state):
---------------SS--------EEE-TTTTT---EEEEEEEETTEEEEEEEEEE---S---EEE-TT-TTTHHHHHHHS-TT-

Radius of gyration: 16.68 Å; chains: 1; bounding box: 31×40×41 Å

pLDDT: mean 79.11, std 20.72, range [28.66, 95.88]